Protein AF-A0A7Y0XF28-F1 (afdb_monomer_lite)

Organism: Vibrio parahaemolyticus (NCBI:txid670)

pLDDT: mean 88.11, std 10.17, range [47.09, 97.12]

InterPro domains:
  IPR014721 Small ribosomal subunit protein uS5 domain 2-type fold, subgroup [G3DSA:3.30.230.10] (25-131)

Foldseek 3Di:
DDDPDDDPVNVVVVVVVVCVVLCPVVVVLVVCPVVPVDPDDPDDDDPFKDWDKDWDDDPPRPDIDIHTWIKGKDKDFDFLEEAEVCVVVVNDDPVRVVVRVVVSVVVQVVVPDPDTDRMYMYMYRPPSPHD

Secondary structure (DSSP, 8-state):
-------HHHHHHHHHHHHHHH-HHHHHHHHHHHTTSS----SS--TTEEEEEEEE--TT-S--EEEEEEEEEEEEESSS-EEEHHHHTT---HHHHHHHHHHHHHHHHHT--SS--SEEEEEEETT----

Structure (mmCIF, N/CA/C/O backbone):
data_AF-A0A7Y0XF28-F1
#
_entry.id   AF-A0A7Y0XF28-F1
#
loop_
_atom_site.group_PDB
_atom_site.id
_atom_site.type_symbol
_atom_site.label_atom_id
_atom_site.label_alt_id
_atom_site.label_comp_id
_atom_site.label_asym_id
_atom_site.label_entity_id
_atom_site.label_seq_id
_atom_site.pdbx_PDB_ins_code
_atom_site.Cartn_x
_atom_site.Cartn_y
_atom_site.Cartn_z
_atom_site.occupancy
_atom_site.B_iso_or_equiv
_atom_site.auth_seq_id
_atom_site.auth_comp_id
_atom_site.auth_asym_id
_atom_site.auth_atom_id
_atom_site.pdbx_PDB_model_num
ATOM 1 N N . SER A 1 1 ? 19.254 7.367 -51.843 1.00 47.09 1 SER A N 1
ATOM 2 C CA . SER A 1 1 ? 19.254 7.072 -50.402 1.00 47.09 1 SER A CA 1
ATOM 3 C C . SER A 1 1 ? 17.819 6.777 -50.051 1.00 47.09 1 SER A C 1
ATOM 5 O O . SER A 1 1 ? 17.041 7.719 -49.974 1.00 47.09 1 SER A O 1
ATOM 7 N N . ASP A 1 2 ? 17.438 5.501 -50.024 1.00 49.25 2 ASP A N 1
ATOM 8 C CA . ASP A 1 2 ? 16.052 5.103 -49.776 1.00 49.25 2 ASP A CA 1
ATOM 9 C C . ASP A 1 2 ? 15.660 5.535 -48.366 1.00 49.25 2 ASP A C 1
ATOM 11 O O . ASP A 1 2 ? 16.137 4.985 -47.374 1.00 49.25 2 ASP A O 1
ATOM 15 N N . GLY A 1 3 ? 14.844 6.584 -48.284 1.00 58.00 3 GLY A N 1
ATOM 16 C CA . GLY A 1 3 ? 14.204 6.974 -47.042 1.00 58.00 3 GLY A CA 1
ATOM 17 C C . GLY A 1 3 ? 13.202 5.891 -46.689 1.00 58.00 3 GLY A C 1
ATOM 18 O O . GLY A 1 3 ? 12.151 5.803 -47.322 1.00 58.00 3 GLY A O 1
ATOM 19 N N . GLN A 1 4 ? 13.537 5.046 -45.714 1.00 72.81 4 GLN A N 1
ATOM 20 C CA . GLN A 1 4 ? 12.551 4.165 -45.101 1.00 72.81 4 GLN A CA 1
ATOM 21 C C . GLN A 1 4 ? 11.390 5.040 -44.628 1.00 72.81 4 GLN A C 1
ATOM 23 O O . GLN A 1 4 ? 11.574 5.977 -43.849 1.00 72.81 4 GLN A O 1
ATOM 28 N N . THR A 1 5 ? 10.212 4.794 -45.195 1.00 80.94 5 THR A N 1
ATOM 29 C CA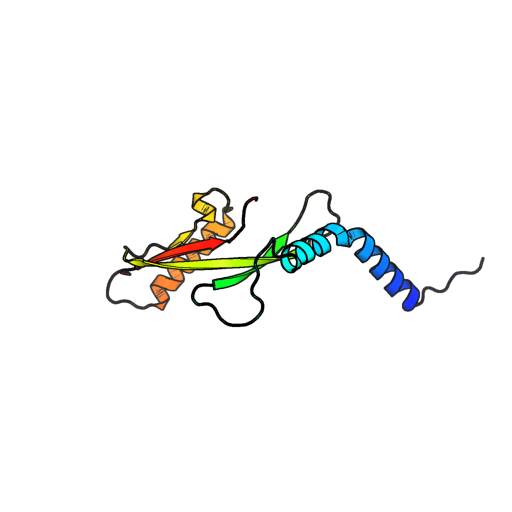 . THR A 1 5 ? 8.998 5.515 -44.822 1.00 80.94 5 THR A CA 1
ATOM 30 C C . THR A 1 5 ? 8.621 5.040 -43.428 1.00 80.94 5 THR A C 1
ATOM 32 O O . THR A 1 5 ? 8.486 3.841 -43.214 1.00 80.94 5 THR A O 1
ATOM 35 N N . LEU A 1 6 ? 8.514 5.967 -42.477 1.00 86.94 6 LEU A N 1
ATOM 36 C CA . LEU A 1 6 ? 8.088 5.651 -41.120 1.00 86.94 6 LEU A CA 1
ATOM 37 C C . LEU A 1 6 ? 6.595 5.307 -41.159 1.00 86.94 6 LEU A C 1
ATOM 39 O O . LEU A 1 6 ? 5.760 6.196 -41.329 1.00 86.94 6 LEU A O 1
ATOM 43 N N . ASP A 1 7 ? 6.280 4.019 -41.076 1.00 91.06 7 ASP A N 1
ATOM 44 C CA . ASP A 1 7 ? 4.912 3.517 -41.000 1.00 91.06 7 ASP A CA 1
ATOM 45 C C . ASP A 1 7 ? 4.493 3.241 -39.549 1.00 91.06 7 ASP A C 1
ATOM 47 O O . ASP A 1 7 ? 5.286 3.314 -38.606 1.00 91.06 7 ASP A O 1
ATOM 51 N N . TYR A 1 8 ? 3.197 2.9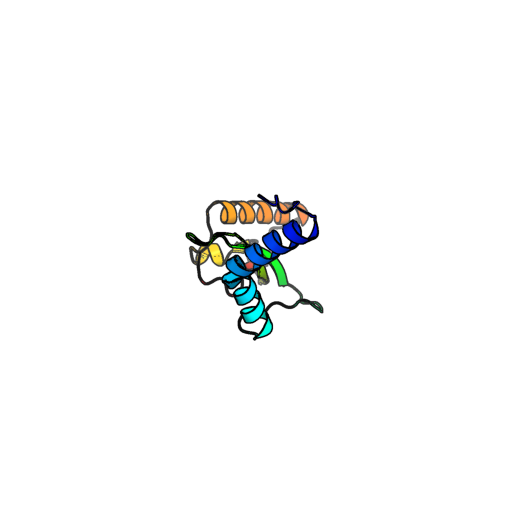83 -39.371 1.00 92.69 8 TYR A N 1
ATOM 52 C CA . TYR A 1 8 ? 2.598 2.730 -38.064 1.00 92.69 8 TYR A CA 1
ATOM 53 C C . TYR A 1 8 ? 3.203 1.484 -37.392 1.00 92.69 8 TYR A C 1
ATOM 55 O O . TYR A 1 8 ? 3.495 1.509 -36.202 1.00 92.69 8 TYR A O 1
ATOM 63 N N . GLU A 1 9 ? 3.482 0.430 -38.165 1.00 93.81 9 GLU A N 1
ATOM 64 C CA . GLU A 1 9 ? 4.091 -0.806 -37.654 1.00 93.81 9 GLU A CA 1
ATOM 65 C C . GLU A 1 9 ? 5.515 -0.576 -37.128 1.00 93.81 9 GLU A C 1
ATOM 67 O O . GLU A 1 9 ? 5.884 -1.092 -36.072 1.00 93.81 9 GLU A O 1
ATOM 72 N N . SER A 1 10 ? 6.312 0.235 -37.828 1.00 92.88 10 SER A N 1
ATOM 73 C CA . SER A 1 10 ? 7.660 0.607 -37.390 1.00 92.88 10 SER A CA 1
ATOM 74 C C . SER A 1 10 ? 7.638 1.427 -36.099 1.00 92.88 10 SER A C 1
ATOM 76 O O . SER A 1 10 ? 8.549 1.296 -35.278 1.00 92.88 10 SER A O 1
ATOM 78 N N . LEU A 1 11 ? 6.612 2.265 -35.906 1.00 94.25 11 LEU A N 1
ATOM 79 C CA . LEU A 1 11 ? 6.436 3.046 -34.682 1.00 94.25 11 LEU A CA 1
ATOM 80 C C . LEU A 1 11 ? 6.044 2.156 -33.496 1.00 94.25 11 LEU A C 1
ATOM 82 O O . LEU A 1 11 ? 6.714 2.218 -32.464 1.00 94.25 11 LEU A O 1
ATOM 86 N N . ASP A 1 12 ? 5.023 1.312 -33.653 1.00 96.12 12 ASP A N 1
ATOM 87 C CA . ASP A 1 12 ? 4.569 0.398 -32.596 1.00 96.12 12 ASP A CA 1
ATOM 88 C C . ASP A 1 12 ? 5.695 -0.554 -32.182 1.00 96.12 12 ASP A C 1
ATOM 90 O O . ASP A 1 12 ? 5.998 -0.685 -30.996 1.00 96.12 12 ASP A O 1
ATOM 94 N N . LYS A 1 13 ? 6.432 -1.106 -33.155 1.00 95.94 13 LYS A N 1
ATOM 95 C CA . LYS A 1 13 ? 7.601 -1.945 -32.874 1.00 95.94 13 LYS A CA 1
ATOM 96 C C . LYS A 1 13 ? 8.670 -1.216 -32.057 1.00 95.94 13 LYS A C 1
ATOM 98 O O . LYS A 1 13 ? 9.232 -1.789 -31.128 1.00 95.94 13 LYS A O 1
ATOM 103 N N . ALA A 1 14 ? 8.971 0.039 -32.389 1.00 96.00 14 ALA A N 1
ATOM 104 C CA . ALA A 1 14 ? 9.964 0.814 -31.649 1.00 96.00 14 ALA A CA 1
ATOM 105 C C . ALA A 1 14 ? 9.524 1.103 -30.201 1.00 96.00 14 ALA A C 1
ATOM 107 O O . ALA A 1 14 ? 10.369 1.140 -29.299 1.00 96.00 14 ALA A O 1
ATOM 108 N N . ILE A 1 15 ? 8.219 1.297 -29.982 1.00 95.69 15 ILE A N 1
ATOM 109 C CA . ILE A 1 15 ? 7.616 1.477 -28.657 1.00 95.69 15 ILE A CA 1
ATOM 110 C C . ILE A 1 15 ? 7.703 0.172 -27.856 1.00 95.69 15 ILE A C 1
ATOM 112 O O . ILE A 1 15 ? 8.204 0.191 -26.731 1.00 95.69 15 ILE A O 1
ATOM 116 N N . ASP A 1 16 ? 7.314 -0.957 -28.447 1.00 96.12 16 ASP A N 1
ATOM 117 C CA . ASP A 1 16 ? 7.377 -2.276 -27.808 1.00 96.12 16 ASP A CA 1
ATOM 118 C C . ASP A 1 16 ? 8.814 -2.664 -27.445 1.00 96.12 16 ASP A C 1
ATOM 120 O O . ASP A 1 16 ? 9.091 -3.061 -26.312 1.00 96.12 16 ASP A O 1
ATOM 124 N N . ASP A 1 17 ? 9.760 -2.465 -28.368 1.00 96.62 17 ASP A N 1
ATOM 125 C CA . ASP A 1 17 ? 11.179 -2.730 -28.130 1.00 96.62 17 ASP A CA 1
ATOM 126 C C . ASP A 1 17 ? 11.730 -1.853 -26.993 1.00 96.62 17 ASP A C 1
ATOM 128 O O . ASP A 1 17 ? 12.618 -2.279 -26.247 1.00 96.62 17 ASP A O 1
ATOM 132 N N . LYS A 1 18 ? 11.234 -0.614 -26.852 1.00 95.75 18 LYS A N 1
ATOM 133 C CA . LYS A 1 18 ? 11.581 0.256 -25.722 1.00 95.75 18 LYS A CA 1
ATOM 134 C C . LYS A 1 18 ? 11.018 -0.302 -24.420 1.00 95.75 18 LYS A C 1
ATOM 136 O O . LYS A 1 18 ? 11.802 -0.505 -23.496 1.00 95.75 18 LYS A O 1
ATOM 141 N N . TYR A 1 19 ? 9.719 -0.594 -24.363 1.00 93.88 19 TYR A N 1
ATOM 142 C CA . TYR A 1 19 ? 9.097 -1.157 -23.164 1.00 93.88 19 TYR A CA 1
ATOM 143 C C . TYR A 1 19 ? 9.776 -2.454 -22.731 1.00 93.88 19 TYR A C 1
ATOM 145 O O . TYR A 1 19 ? 10.082 -2.604 -21.555 1.00 93.88 19 TYR A O 1
ATOM 153 N N . TYR A 1 20 ? 10.103 -3.343 -23.670 1.00 95.06 20 TYR A N 1
ATOM 154 C CA . TYR A 1 20 ? 10.803 -4.595 -23.382 1.00 95.06 20 TYR A CA 1
ATOM 155 C C . TYR A 1 20 ? 12.179 -4.384 -22.729 1.00 95.06 20 TYR A C 1
ATOM 157 O O . TYR A 1 20 ? 12.559 -5.115 -21.817 1.00 95.06 20 TYR A O 1
ATOM 165 N N . ARG A 1 21 ? 12.943 -3.367 -23.155 1.00 95.00 21 ARG A N 1
ATOM 166 C CA . ARG A 1 21 ? 14.236 -3.040 -22.521 1.00 95.00 21 ARG A CA 1
ATOM 167 C C . ARG A 1 21 ? 14.079 -2.490 -21.104 1.00 95.00 21 ARG A C 1
ATOM 169 O O . ARG A 1 21 ? 14.993 -2.633 -20.298 1.00 95.00 21 ARG A O 1
ATOM 176 N N . GLU A 1 22 ? 12.949 -1.855 -20.819 1.00 95.56 22 GLU A N 1
ATOM 177 C CA . GLU A 1 22 ? 12.655 -1.175 -19.553 1.00 95.56 22 GLU A CA 1
ATOM 178 C C . GLU A 1 22 ? 11.787 -2.039 -18.611 1.00 95.56 22 GLU A C 1
ATOM 180 O O . GLU A 1 22 ? 11.516 -1.643 -17.480 1.00 95.56 22 GLU A O 1
ATOM 185 N N . SER A 1 23 ? 11.355 -3.232 -19.042 1.00 94.25 23 SER A N 1
ATOM 186 C CA . SER A 1 23 ? 10.337 -4.028 -18.343 1.00 94.25 23 SER A CA 1
ATOM 187 C C . SER A 1 23 ? 10.870 -4.962 -17.262 1.00 94.25 23 SER A C 1
ATOM 189 O O . SER A 1 23 ? 10.069 -5.661 -16.647 1.00 94.25 23 SER A O 1
ATOM 191 N N . TYR A 1 24 ? 12.183 -5.011 -17.017 1.00 94.44 24 TYR A N 1
ATOM 192 C CA . TYR A 1 24 ? 12.766 -5.981 -16.083 1.00 94.44 24 TYR A CA 1
ATOM 193 C C . TYR A 1 24 ? 12.171 -5.881 -14.668 1.00 94.44 24 TYR A C 1
ATOM 195 O O . TYR A 1 24 ? 11.669 -6.884 -14.164 1.00 94.44 24 TYR A O 1
ATOM 203 N N . LEU A 1 25 ? 12.179 -4.695 -14.041 1.00 94.56 25 LEU A N 1
ATOM 204 C CA . LEU A 1 25 ? 11.633 -4.529 -12.685 1.00 94.56 25 LEU A CA 1
ATOM 205 C C . LEU A 1 25 ? 10.107 -4.723 -12.622 1.00 94.56 25 LEU A C 1
ATOM 207 O O . LEU A 1 25 ? 9.668 -5.520 -11.796 1.00 94.56 25 LEU A O 1
ATOM 211 N N . PRO A 1 26 ? 9.293 -4.120 -13.516 1.00 94.06 26 PRO A N 1
ATOM 212 C CA . PRO A 1 26 ? 7.850 -4.369 -13.522 1.00 94.06 26 PRO A CA 1
ATOM 213 C C . PRO A 1 26 ? 7.487 -5.847 -13.710 1.00 94.06 26 PRO A C 1
ATOM 215 O O . PRO A 1 26 ? 6.596 -6.363 -13.042 1.00 94.06 26 PRO A O 1
ATOM 218 N N . GLN A 1 27 ? 8.177 -6.555 -14.612 1.00 95.50 27 GLN A N 1
ATOM 219 C CA . GLN A 1 27 ? 7.945 -7.989 -14.802 1.00 95.50 27 GLN A CA 1
ATOM 220 C C . GLN A 1 27 ? 8.362 -8.782 -13.570 1.00 95.50 27 GLN A C 1
ATOM 222 O O . GLN A 1 27 ? 7.665 -9.720 -13.195 1.00 95.50 27 GLN A O 1
ATOM 227 N N . ARG A 1 28 ? 9.474 -8.405 -12.928 1.00 94.81 28 ARG A N 1
ATOM 228 C CA . ARG A 1 28 ? 9.934 -9.054 -11.704 1.00 94.81 28 ARG A CA 1
ATOM 229 C C . ARG A 1 28 ? 8.900 -8.948 -10.586 1.00 94.81 28 ARG A C 1
ATOM 231 O O . ARG A 1 28 ? 8.586 -9.974 -9.999 1.00 94.81 28 ARG A O 1
ATOM 238 N N . ALA A 1 29 ? 8.322 -7.769 -10.377 1.00 93.19 29 ALA A N 1
ATOM 239 C CA . ALA A 1 29 ? 7.258 -7.559 -9.398 1.00 93.19 29 ALA A CA 1
ATOM 240 C C . ALA A 1 29 ? 6.048 -8.474 -9.645 1.00 93.19 29 ALA A C 1
ATOM 242 O O . ALA A 1 29 ? 5.534 -9.117 -8.731 1.00 93.19 29 ALA A O 1
ATOM 243 N N . VAL A 1 30 ? 5.626 -8.600 -10.910 1.00 95.19 30 VAL A N 1
ATOM 244 C CA . VAL A 1 30 ? 4.547 -9.523 -11.293 1.00 95.19 30 VAL A CA 1
ATOM 245 C C . VAL A 1 30 ? 4.939 -10.977 -11.024 1.00 95.19 30 VAL A C 1
ATOM 247 O O . VAL A 1 30 ? 4.118 -11.734 -10.510 1.00 95.19 30 VAL A O 1
ATOM 250 N N . TYR A 1 31 ? 6.173 -11.379 -11.334 1.00 96.81 31 TYR A N 1
ATOM 251 C CA . TYR A 1 31 ? 6.646 -12.732 -11.033 1.00 96.81 31 TYR A CA 1
ATOM 252 C C . TYR A 1 31 ? 6.685 -13.012 -9.534 1.00 96.81 31 TYR A C 1
ATOM 254 O O . TYR A 1 31 ? 6.236 -14.076 -9.127 1.00 96.81 31 TYR A O 1
ATOM 262 N N . ASP A 1 32 ? 7.128 -12.064 -8.708 1.00 94.81 32 ASP A N 1
ATOM 263 C CA . ASP A 1 32 ? 7.158 -12.244 -7.255 1.00 94.81 32 ASP A CA 1
ATOM 264 C C . ASP A 1 32 ? 5.731 -12.457 -6.690 1.00 94.81 32 ASP A C 1
ATOM 266 O O . ASP A 1 32 ? 5.549 -13.244 -5.757 1.00 94.81 32 ASP A O 1
ATOM 270 N N . ILE A 1 33 ? 4.699 -11.853 -7.300 1.00 94.94 33 ILE A N 1
ATOM 271 C CA . ILE A 1 33 ? 3.285 -12.132 -6.980 1.00 94.94 33 ILE A CA 1
ATOM 272 C C . ILE A 1 33 ? 2.863 -13.529 -7.462 1.00 94.94 33 ILE A C 1
ATOM 274 O O . ILE A 1 33 ? 2.282 -14.305 -6.704 1.00 94.94 33 ILE A O 1
ATOM 278 N N . LEU A 1 34 ? 3.141 -13.863 -8.726 1.00 96.25 34 LEU A N 1
ATOM 279 C CA . LEU A 1 34 ? 2.727 -15.138 -9.330 1.00 96.25 34 LEU A CA 1
ATOM 280 C C . LEU A 1 34 ? 3.403 -16.354 -8.678 1.00 96.25 34 LEU A C 1
ATOM 282 O O . LEU A 1 34 ? 2.779 -17.408 -8.559 1.00 96.25 34 LEU A O 1
ATOM 286 N N . ASP A 1 35 ? 4.643 -16.190 -8.219 1.00 96.56 35 ASP A N 1
ATOM 287 C CA . ASP A 1 35 ? 5.420 -17.206 -7.505 1.00 96.56 35 ASP A CA 1
ATOM 288 C C . ASP A 1 35 ? 5.049 -17.284 -6.009 1.00 96.56 35 ASP A C 1
ATOM 290 O O . ASP A 1 35 ? 5.578 -18.125 -5.276 1.00 96.56 35 ASP A O 1
ATOM 294 N N . GLY A 1 36 ? 4.137 -16.425 -5.538 1.00 93.19 36 GLY A N 1
ATOM 295 C CA . GLY A 1 36 ? 3.645 -16.409 -4.160 1.00 93.19 36 GLY A CA 1
ATOM 296 C C . GLY A 1 36 ? 4.634 -15.841 -3.139 1.00 93.19 36 GLY A C 1
ATOM 297 O O . GLY A 1 36 ? 4.473 -16.082 -1.942 1.00 93.19 36 GLY A O 1
ATOM 298 N N . GLN A 1 37 ? 5.655 -15.104 -3.585 1.00 92.81 37 GLN A N 1
ATOM 299 C CA . GLN A 1 37 ? 6.559 -14.367 -2.694 1.00 92.81 37 GLN A CA 1
ATOM 300 C C . GLN A 1 37 ? 5.865 -13.123 -2.124 1.00 92.81 37 GLN A C 1
ATOM 302 O O . GLN A 1 37 ? 6.000 -12.816 -0.937 1.00 92.81 37 GLN A O 1
ATOM 307 N N . VAL A 1 38 ? 5.074 -12.446 -2.960 1.00 93.12 38 VAL A N 1
ATOM 308 C CA . VAL A 1 38 ? 4.188 -11.342 -2.580 1.00 93.12 38 VAL A CA 1
ATOM 309 C C . VAL A 1 38 ? 2.747 -11.835 -2.651 1.00 93.12 38 VAL A C 1
ATOM 311 O O . VAL A 1 38 ? 2.313 -12.366 -3.672 1.00 93.12 38 VAL A O 1
ATOM 314 N N . ILE A 1 39 ? 1.994 -11.688 -1.561 1.00 94.38 39 ILE A N 1
ATOM 315 C CA . ILE A 1 39 ? 0.633 -12.224 -1.485 1.00 94.38 39 ILE A CA 1
ATOM 316 C C . ILE A 1 39 ? -0.366 -11.121 -1.828 1.00 94.38 39 ILE A C 1
ATOM 318 O O . ILE A 1 39 ? -0.549 -10.188 -1.049 1.00 94.38 39 ILE A O 1
ATOM 322 N N . ILE A 1 40 ? -1.028 -11.264 -2.980 1.00 96.06 40 ILE A N 1
ATOM 323 C CA . ILE A 1 40 ? -2.077 -10.356 -3.458 1.00 96.06 40 ILE A CA 1
ATOM 324 C C . ILE A 1 40 ? -3.291 -11.172 -3.899 1.00 96.06 40 ILE A C 1
ATOM 326 O O . ILE A 1 40 ? -3.283 -11.829 -4.943 1.00 96.06 40 ILE A O 1
ATOM 330 N N . GLU A 1 41 ? -4.364 -11.115 -3.119 1.00 95.00 41 GLU A N 1
ATOM 331 C CA . GLU A 1 41 ? -5.628 -11.752 -3.466 1.00 95.00 41 GLU A CA 1
ATOM 332 C C . GLU A 1 41 ? -6.398 -10.898 -4.490 1.00 95.00 41 GLU A C 1
ATOM 334 O O . GLU A 1 41 ? -6.810 -9.775 -4.208 1.00 95.00 41 GLU A O 1
ATOM 339 N N . THR A 1 42 ? -6.612 -11.425 -5.701 1.00 95.62 42 THR A N 1
ATOM 340 C CA . THR A 1 42 ? -7.341 -10.731 -6.789 1.00 95.62 42 THR A CA 1
ATOM 341 C C . THR A 1 42 ? -8.777 -11.221 -6.979 1.00 95.62 42 THR A C 1
ATOM 343 O O . THR A 1 42 ? -9.517 -10.688 -7.806 1.00 95.62 42 THR A O 1
ATOM 346 N N . THR A 1 43 ? -9.184 -12.241 -6.223 1.00 95.75 43 THR A N 1
ATOM 347 C CA . THR A 1 43 ? -10.526 -12.830 -6.269 1.00 95.75 43 THR A CA 1
ATOM 348 C C . THR A 1 43 ? -10.997 -13.182 -4.863 1.00 95.75 43 THR A C 1
ATOM 350 O O . THR A 1 43 ? -10.184 -13.355 -3.956 1.00 95.75 43 THR A O 1
ATOM 353 N N . GLY A 1 44 ? -12.312 -13.323 -4.694 1.00 96.62 44 GLY A N 1
ATOM 354 C CA . GLY A 1 44 ? -12.914 -13.591 -3.392 1.00 96.62 44 GLY A CA 1
ATOM 355 C C . GLY A 1 44 ? -13.080 -12.329 -2.549 1.00 96.62 44 GLY A C 1
ATOM 356 O O . GLY A 1 44 ? -13.063 -11.213 -3.065 1.00 96.62 44 GLY A O 1
ATOM 357 N N . GLU A 1 45 ? -13.291 -12.529 -1.250 1.00 96.31 45 GLU A N 1
ATOM 358 C CA . GLU A 1 45 ? -13.572 -11.466 -0.288 1.00 96.31 45 GLU A CA 1
ATOM 359 C C . GLU A 1 45 ? -12.855 -11.756 1.031 1.00 96.31 45 GLU A C 1
ATOM 361 O O . GLU A 1 45 ? -12.811 -12.901 1.484 1.00 96.31 45 GLU A O 1
ATOM 366 N N . GLN A 1 46 ? -12.329 -10.708 1.665 1.00 96.06 46 GLN A N 1
ATOM 367 C CA . GLN A 1 46 ? -11.678 -10.793 2.966 1.00 96.06 46 GLN A CA 1
ATOM 368 C C . GLN A 1 46 ? -11.990 -9.534 3.777 1.00 96.06 46 GLN A C 1
ATOM 370 O O . GLN A 1 46 ? -11.735 -8.408 3.350 1.00 96.06 46 GLN A O 1
ATOM 375 N N . VAL A 1 47 ? -12.561 -9.716 4.970 1.00 97.00 47 VAL A N 1
ATOM 376 C CA . VAL A 1 47 ? -12.878 -8.595 5.863 1.00 97.00 47 VAL A CA 1
ATOM 377 C C . VAL A 1 47 ? -11.582 -7.978 6.379 1.00 97.00 47 VAL A C 1
ATOM 379 O O . VAL A 1 47 ? -10.682 -8.698 6.813 1.00 97.00 47 VAL A O 1
ATOM 382 N N . GLY A 1 48 ? -11.518 -6.645 6.360 1.00 95.62 48 GLY A N 1
ATOM 383 C CA . GLY A 1 48 ? -10.379 -5.891 6.876 1.00 95.62 48 GLY A CA 1
ATOM 384 C C . GLY A 1 48 ? -9.157 -5.908 5.962 1.00 95.62 48 GLY A C 1
ATOM 385 O O . GLY A 1 48 ? -8.078 -5.574 6.430 1.00 95.62 48 GLY A O 1
ATOM 386 N N . GLN A 1 49 ? -9.292 -6.290 4.690 1.00 97.12 49 GLN A N 1
ATOM 387 C CA . GLN A 1 49 ? -8.197 -6.234 3.723 1.00 97.12 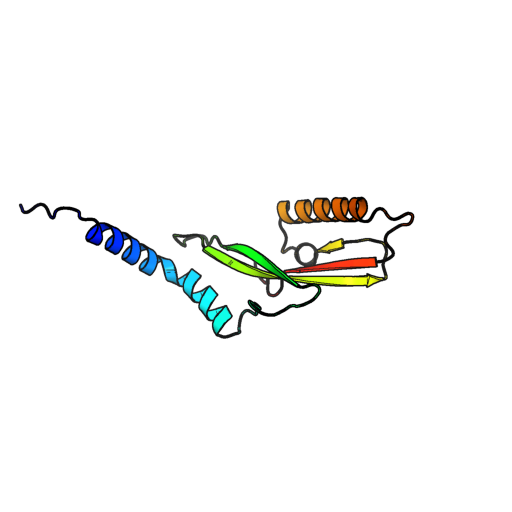49 GLN A CA 1
ATOM 388 C C . GLN A 1 49 ? -8.624 -5.551 2.428 1.00 97.12 49 GLN A C 1
ATOM 390 O O . GLN A 1 49 ? -9.753 -5.719 1.966 1.00 97.12 49 GLN A O 1
ATOM 395 N N . ILE A 1 50 ? -7.705 -4.780 1.850 1.00 96.62 50 ILE A N 1
ATOM 396 C CA . ILE A 1 50 ? -7.845 -4.154 0.534 1.00 96.62 50 ILE A CA 1
ATOM 397 C C . ILE A 1 50 ? -6.515 -4.223 -0.222 1.00 96.62 50 ILE A C 1
ATOM 399 O O . ILE A 1 50 ? -5.451 -4.284 0.390 1.00 96.62 50 ILE A O 1
ATOM 403 N N . ASN A 1 51 ? -6.571 -4.130 -1.550 1.00 96.69 51 ASN A N 1
ATOM 404 C CA . ASN A 1 51 ? -5.386 -3.905 -2.375 1.00 96.69 51 ASN A CA 1
ATOM 405 C C . ASN A 1 51 ? -5.268 -2.409 -2.681 1.00 96.69 51 ASN A C 1
ATOM 407 O O . ASN A 1 51 ? -6.059 -1.857 -3.449 1.00 96.69 51 ASN A O 1
ATOM 411 N N . GLY A 1 52 ? -4.296 -1.750 -2.057 1.00 94.44 52 GLY A N 1
ATOM 412 C CA . GLY A 1 52 ? -3.840 -0.424 -2.449 1.00 94.44 52 GLY A CA 1
ATOM 413 C C . GLY A 1 52 ? -3.035 -0.480 -3.746 1.00 94.44 52 GLY A C 1
ATOM 414 O O . GLY A 1 52 ? -2.529 -1.532 -4.129 1.00 94.44 52 GLY A O 1
ATOM 415 N N . LEU A 1 53 ? -2.915 0.659 -4.423 1.00 94.31 53 LEU A N 1
ATOM 416 C CA . LEU A 1 53 ? -2.052 0.817 -5.592 1.00 94.31 53 LEU A CA 1
ATOM 417 C C . LEU A 1 53 ? -0.956 1.817 -5.251 1.00 94.31 53 LEU A C 1
ATOM 419 O O . LEU A 1 53 ? -1.250 2.940 -4.831 1.00 94.31 53 LEU A O 1
ATOM 423 N N . THR A 1 54 ? 0.289 1.410 -5.441 1.00 91.12 54 THR A N 1
ATOM 424 C CA . THR A 1 54 ? 1.472 2.242 -5.238 1.00 91.12 54 THR A CA 1
ATOM 425 C C . THR A 1 54 ? 2.160 2.497 -6.573 1.00 91.12 54 THR A C 1
ATOM 427 O O . THR A 1 54 ? 1.891 1.834 -7.577 1.00 91.12 54 THR A O 1
ATOM 430 N N . VAL A 1 55 ? 3.027 3.508 -6.595 1.00 93.12 55 VAL A N 1
ATOM 431 C CA . VAL A 1 55 ? 3.917 3.784 -7.721 1.00 93.12 55 VAL A CA 1
ATOM 432 C C . VAL A 1 55 ? 5.337 3.648 -7.209 1.00 93.12 55 VAL A C 1
ATOM 434 O O . VAL A 1 55 ? 5.737 4.378 -6.304 1.00 93.12 55 VAL A O 1
ATOM 437 N N . ILE A 1 56 ? 6.079 2.723 -7.801 1.00 91.69 56 ILE A N 1
ATOM 438 C CA . ILE A 1 56 ? 7.486 2.502 -7.519 1.00 91.69 56 ILE A CA 1
ATOM 439 C C . ILE A 1 56 ? 8.307 3.337 -8.486 1.00 91.69 56 ILE A C 1
ATOM 441 O O . ILE A 1 56 ? 8.189 3.204 -9.708 1.00 91.69 56 ILE A O 1
ATOM 445 N N . ASP A 1 57 ? 9.152 4.188 -7.918 1.00 91.44 57 ASP A N 1
ATOM 446 C CA . ASP A 1 57 ? 10.138 4.967 -8.648 1.00 91.44 57 ASP A CA 1
ATOM 447 C C . ASP A 1 57 ? 11.530 4.634 -8.113 1.00 91.44 57 ASP A C 1
ATOM 449 O O . ASP A 1 57 ? 11.829 4.852 -6.941 1.00 91.44 57 ASP A O 1
ATOM 453 N N . MET A 1 58 ? 12.377 4.050 -8.962 1.00 90.12 58 MET A N 1
ATOM 454 C CA . MET A 1 58 ? 13.702 3.583 -8.564 1.00 90.12 58 MET A CA 1
ATOM 455 C C . MET A 1 58 ? 14.776 4.421 -9.245 1.00 90.12 58 MET A C 1
ATOM 457 O O . MET A 1 58 ? 14.868 4.464 -10.473 1.00 90.12 58 MET A O 1
ATOM 461 N N . ALA A 1 59 ? 15.639 5.044 -8.444 1.00 91.19 59 ALA A N 1
ATOM 462 C CA . ALA A 1 59 ? 16.741 5.845 -8.956 1.00 91.19 59 ALA A CA 1
ATOM 463 C C . ALA A 1 59 ? 17.630 5.025 -9.909 1.00 91.19 59 ALA A C 1
ATOM 465 O O . ALA A 1 59 ? 18.154 3.971 -9.554 1.00 91.19 59 ALA A O 1
ATOM 466 N N . GLY A 1 60 ? 17.813 5.529 -11.130 1.00 90.62 60 GLY A N 1
ATOM 467 C CA . GLY A 1 60 ? 18.589 4.852 -12.172 1.00 90.62 60 GLY A CA 1
ATOM 468 C C . GLY A 1 60 ? 17.794 3.853 -13.019 1.00 90.62 60 GLY A C 1
ATOM 469 O O . GLY A 1 60 ? 18.327 3.379 -14.022 1.00 90.62 60 GLY A O 1
ATOM 470 N N . HIS A 1 61 ? 16.531 3.576 -12.685 1.00 92.75 61 HIS A N 1
ATOM 471 C CA . HIS A 1 61 ? 15.610 2.872 -13.572 1.00 92.75 61 HIS A CA 1
ATOM 472 C C . HIS A 1 61 ? 14.894 3.882 -14.495 1.00 92.75 61 HIS A C 1
ATOM 474 O O . HIS A 1 61 ? 14.535 4.969 -14.046 1.00 92.75 61 HIS A O 1
ATOM 480 N N . PRO A 1 62 ? 14.697 3.578 -15.792 1.00 92.75 62 PRO A N 1
ATOM 481 C CA . PRO A 1 62 ? 14.184 4.554 -16.761 1.00 92.75 62 PRO A CA 1
ATOM 482 C C . PRO A 1 62 ? 12.674 4.812 -16.664 1.00 92.75 62 PRO A C 1
ATOM 484 O O . PRO A 1 62 ? 12.190 5.784 -17.244 1.00 92.75 62 PRO A O 1
ATOM 487 N N . VAL A 1 63 ? 11.931 3.946 -15.970 1.00 92.38 63 VAL A N 1
ATOM 488 C CA . VAL A 1 63 ? 10.472 4.031 -15.843 1.00 92.38 63 VAL A CA 1
ATOM 489 C C . VAL A 1 63 ? 10.020 3.730 -14.421 1.00 92.38 63 VAL A C 1
ATOM 491 O O . VAL A 1 63 ? 10.523 2.803 -13.785 1.00 92.38 63 VAL A O 1
ATOM 494 N N . SER A 1 64 ? 9.034 4.482 -13.949 1.00 94.44 64 SER A N 1
ATOM 495 C CA . SER A 1 64 ? 8.263 4.133 -12.759 1.00 94.44 64 SER A CA 1
ATOM 496 C C . SER A 1 64 ? 7.174 3.124 -13.134 1.00 94.44 64 SER A C 1
ATOM 498 O O . SER A 1 64 ? 6.752 3.051 -14.294 1.00 94.44 64 SER A O 1
ATOM 500 N N . TYR A 1 65 ? 6.704 2.341 -12.169 1.00 93.81 65 TYR A N 1
ATOM 501 C CA . TYR A 1 65 ? 5.693 1.311 -12.412 1.00 93.81 65 TYR A CA 1
ATOM 502 C C . TYR A 1 65 ? 4.755 1.144 -11.222 1.00 93.81 65 TYR A C 1
ATOM 504 O O . TYR A 1 65 ? 5.060 1.572 -10.114 1.00 93.81 65 TYR A O 1
ATOM 512 N N . GLY A 1 66 ? 3.571 0.592 -11.478 1.00 93.62 66 GLY A N 1
ATOM 513 C CA . GLY A 1 66 ? 2.569 0.365 -10.445 1.00 93.62 66 GLY A CA 1
ATOM 514 C C . GLY A 1 66 ? 2.727 -1.005 -9.803 1.00 93.62 66 GLY A C 1
ATOM 515 O O . GLY A 1 66 ? 2.924 -1.989 -10.516 1.00 93.62 66 GLY A O 1
ATOM 516 N N . GLU A 1 67 ? 2.563 -1.066 -8.487 1.00 93.06 67 GLU A N 1
ATOM 517 C CA . GLU A 1 67 ? 2.489 -2.319 -7.738 1.00 93.06 67 GLU A CA 1
ATOM 518 C C . GLU A 1 67 ? 1.245 -2.327 -6.836 1.00 93.06 67 GLU A C 1
ATOM 520 O O . GLU A 1 67 ? 0.871 -1.293 -6.270 1.00 93.06 67 GLU A O 1
ATOM 525 N N . PRO A 1 68 ? 0.546 -3.466 -6.709 1.00 94.88 68 PRO A N 1
ATOM 526 C CA . PRO A 1 68 ? -0.469 -3.619 -5.684 1.00 94.88 68 PRO A CA 1
ATOM 527 C C . PRO A 1 68 ? 0.196 -3.815 -4.316 1.00 94.88 68 PRO A C 1
ATOM 529 O O . PRO A 1 68 ? 1.121 -4.610 -4.173 1.00 94.88 68 PRO A O 1
ATOM 532 N N . ALA A 1 69 ? -0.321 -3.138 -3.297 1.00 93.25 69 ALA A N 1
ATOM 533 C CA . ALA A 1 69 ? 0.090 -3.314 -1.910 1.00 93.25 69 ALA A CA 1
ATOM 534 C C . ALA A 1 69 ? -1.102 -3.814 -1.099 1.00 93.25 69 ALA A C 1
ATOM 536 O O . ALA A 1 69 ? -2.155 -3.171 -1.071 1.00 93.25 69 ALA A O 1
ATOM 537 N N . ARG A 1 70 ? -0.959 -4.954 -0.424 1.00 95.50 70 ARG A N 1
ATOM 538 C CA . ARG A 1 70 ? -2.018 -5.449 0.455 1.00 95.50 70 ARG A CA 1
ATOM 539 C C . ARG A 1 70 ? -2.031 -4.621 1.735 1.00 95.50 70 ARG A C 1
ATOM 541 O O . ARG A 1 70 ? -1.028 -4.527 2.429 1.00 95.50 70 ARG A O 1
ATOM 548 N N . ILE A 1 71 ? -3.176 -4.035 2.055 1.00 94.88 71 ILE A N 1
ATOM 549 C CA . ILE A 1 71 ? -3.375 -3.240 3.266 1.00 94.88 71 ILE A CA 1
ATOM 550 C C . ILE A 1 71 ? -4.361 -3.985 4.150 1.00 94.88 71 ILE A C 1
ATOM 552 O O . ILE A 1 71 ? -5.458 -4.332 3.702 1.00 94.88 71 ILE A O 1
ATOM 556 N N . SER A 1 72 ? -3.982 -4.219 5.403 1.00 95.88 72 SER A N 1
ATOM 557 C CA . SER A 1 72 ? -4.836 -4.860 6.399 1.00 95.88 72 SER A CA 1
ATOM 558 C C . SER A 1 72 ? -5.249 -3.873 7.492 1.00 95.88 72 SER A C 1
ATOM 560 O O . SER A 1 72 ? -4.557 -2.899 7.788 1.00 95.88 72 SER A O 1
ATOM 562 N N . CYS A 1 73 ? -6.424 -4.105 8.071 1.00 94.75 73 CYS A N 1
ATOM 563 C CA . CYS A 1 73 ? -6.967 -3.354 9.188 1.00 94.75 73 CYS A CA 1
ATOM 564 C C . CYS A 1 73 ? -7.586 -4.318 10.198 1.00 94.75 73 CYS A C 1
ATOM 566 O O . CYS A 1 73 ? -8.475 -5.108 9.864 1.00 94.75 73 CYS A O 1
ATOM 568 N N . VAL A 1 74 ? -7.135 -4.223 11.446 1.00 94.56 74 VAL A N 1
ATOM 569 C CA . VAL A 1 74 ? -7.695 -4.972 12.575 1.00 94.56 74 VAL A CA 1
ATOM 570 C C . VAL A 1 74 ? -8.271 -4.015 13.606 1.00 94.56 74 VAL A C 1
ATOM 572 O O . VAL A 1 74 ? -7.721 -2.943 13.848 1.00 94.56 74 VAL A O 1
ATOM 575 N N . ILE A 1 75 ? -9.380 -4.415 14.227 1.00 92.44 75 ILE A N 1
ATOM 576 C CA . ILE A 1 75 ? -10.074 -3.639 15.258 1.00 92.44 75 ILE A CA 1
ATOM 577 C C . ILE A 1 75 ? -10.010 -4.405 16.577 1.00 92.44 75 ILE A C 1
ATOM 579 O O . ILE A 1 75 ? -10.225 -5.618 16.615 1.00 92.44 75 ILE A O 1
ATOM 583 N N . HIS A 1 76 ? -9.747 -3.693 17.667 1.00 89.75 76 HIS A N 1
ATOM 584 C CA . HIS A 1 76 ? -9.807 -4.221 19.026 1.00 89.75 76 HIS A CA 1
ATOM 585 C C . HIS A 1 76 ? -10.449 -3.197 19.965 1.00 89.75 76 HIS A C 1
ATOM 587 O O . HIS A 1 76 ? -10.574 -2.025 19.622 1.00 89.75 76 HIS A O 1
ATOM 593 N N . PHE A 1 77 ? -10.866 -3.621 21.160 1.00 90.56 77 PHE A N 1
ATOM 594 C CA . PHE A 1 77 ? -11.325 -2.676 22.182 1.00 90.56 77 PHE A CA 1
ATOM 595 C C . PHE A 1 77 ? -10.211 -1.687 22.537 1.00 90.56 77 PHE A C 1
ATOM 597 O O . PHE A 1 77 ? -9.043 -2.077 22.649 1.00 90.56 77 PHE A O 1
ATOM 604 N N . GLY A 1 78 ? -10.574 -0.419 22.702 1.00 87.44 78 GLY A N 1
ATOM 605 C CA . GLY A 1 78 ? -9.620 0.662 22.898 1.00 87.44 78 GLY A CA 1
ATOM 606 C C . GLY A 1 78 ? -10.292 2.017 23.088 1.00 87.44 78 GLY A C 1
ATOM 607 O O . GLY A 1 78 ? -11.449 2.092 23.495 1.00 87.44 78 GLY A O 1
ATOM 608 N N . ASP A 1 79 ? -9.543 3.078 22.827 1.00 84.75 79 ASP A N 1
ATOM 609 C CA . ASP A 1 79 ? -9.876 4.470 23.147 1.00 84.75 79 ASP A CA 1
ATOM 610 C C . ASP A 1 79 ? -10.162 5.343 21.913 1.00 84.75 79 ASP A C 1
ATOM 612 O O . ASP A 1 79 ? -10.250 6.567 22.025 1.00 84.75 79 ASP A O 1
ATOM 616 N N . GLY A 1 80 ? -10.323 4.731 20.736 1.00 83.06 80 GLY A N 1
ATOM 617 C CA . GLY A 1 80 ? -10.661 5.443 19.504 1.00 83.06 80 GLY A CA 1
ATOM 618 C C . GLY A 1 80 ? -9.478 5.809 18.623 1.00 83.06 80 GLY A C 1
ATOM 619 O O . GLY A 1 80 ? -9.664 6.498 17.616 1.00 83.06 80 GLY A O 1
ATOM 620 N N . ASP A 1 81 ? -8.270 5.370 18.975 1.00 85.81 81 ASP A N 1
ATOM 621 C CA . ASP A 1 81 ? -7.094 5.637 18.156 1.00 85.81 81 ASP A CA 1
ATOM 622 C C . ASP A 1 81 ? -7.037 4.768 16.886 1.00 85.81 81 ASP A C 1
ATOM 624 O O . ASP A 1 81 ? -7.409 3.591 16.886 1.00 85.81 81 ASP A O 1
ATOM 628 N N . VAL A 1 82 ? -6.537 5.351 15.794 1.00 86.94 82 VAL A N 1
ATOM 629 C CA . VAL A 1 82 ? -6.246 4.641 14.540 1.00 86.94 82 VAL A CA 1
ATOM 630 C C . VAL A 1 82 ? -4.741 4.656 14.356 1.00 86.94 82 VAL A C 1
ATOM 632 O O . VAL A 1 82 ? -4.151 5.645 13.922 1.00 86.94 82 VAL A O 1
ATOM 635 N N . SER A 1 83 ? -4.117 3.539 14.704 1.00 86.56 83 SER A N 1
ATOM 636 C CA . SER A 1 83 ? -2.678 3.397 14.605 1.00 86.56 83 SER A CA 1
ATOM 637 C C . SER A 1 83 ? -2.250 2.928 13.220 1.00 86.56 83 SER A C 1
ATOM 639 O O . SER A 1 83 ? -2.838 2.024 12.631 1.00 86.56 83 SER A O 1
ATOM 641 N N . ASP A 1 84 ? -1.197 3.562 12.725 1.00 85.31 84 ASP A N 1
ATOM 642 C CA . ASP A 1 84 ? -0.501 3.205 11.498 1.00 85.31 84 ASP A CA 1
ATOM 643 C C . ASP A 1 84 ? 0.829 2.538 11.866 1.00 85.31 84 ASP A C 1
ATOM 645 O O . ASP A 1 84 ? 1.660 3.125 12.575 1.00 85.31 84 ASP A O 1
ATOM 649 N N . VAL A 1 85 ? 0.996 1.285 11.442 1.00 80.38 85 VAL A N 1
ATOM 650 C CA . VAL A 1 85 ? 2.200 0.500 11.732 1.00 80.38 85 VAL A CA 1
ATOM 651 C C . VAL A 1 85 ? 3.400 0.992 10.927 1.00 80.38 85 VAL A C 1
ATOM 653 O O . VAL A 1 85 ? 4.495 1.014 11.491 1.00 80.38 85 VAL A O 1
ATOM 656 N N . GLU A 1 86 ? 3.209 1.489 9.700 1.00 76.12 86 GLU A N 1
ATOM 657 C CA . GLU A 1 86 ? 4.308 2.013 8.873 1.00 76.12 86 GLU A CA 1
ATOM 658 C C . GLU A 1 86 ? 4.974 3.196 9.571 1.00 76.12 86 GLU A C 1
ATOM 660 O O . GLU A 1 86 ? 6.191 3.233 9.755 1.00 76.12 86 GLU A O 1
ATOM 665 N N . ARG A 1 87 ? 4.173 4.134 10.087 1.00 69.25 87 ARG A N 1
ATOM 666 C CA . ARG A 1 87 ? 4.701 5.260 10.862 1.00 69.25 87 ARG A CA 1
ATOM 667 C C . ARG A 1 87 ? 5.403 4.827 12.147 1.00 69.25 87 ARG A C 1
ATOM 669 O O . ARG A 1 87 ? 6.416 5.426 12.504 1.00 69.25 87 ARG A O 1
ATOM 676 N N . LYS A 1 88 ? 4.877 3.830 12.868 1.00 65.19 88 LYS A N 1
ATOM 677 C CA . LYS A 1 88 ? 5.533 3.315 14.087 1.00 65.19 88 LYS A CA 1
ATOM 678 C C . LYS A 1 88 ? 6.877 2.650 13.779 1.00 65.19 88 LYS A C 1
ATOM 680 O O . LYS A 1 88 ? 7.753 2.674 14.638 1.00 65.19 88 LYS A O 1
ATOM 685 N N . ALA A 1 89 ? 7.026 2.086 12.584 1.00 68.81 89 ALA A N 1
ATOM 686 C CA . ALA A 1 89 ? 8.261 1.491 12.089 1.00 68.81 89 ALA A CA 1
ATOM 687 C C . ALA A 1 89 ? 9.194 2.498 11.387 1.00 68.81 89 ALA A C 1
ATOM 689 O O . ALA A 1 89 ? 10.235 2.092 10.885 1.00 68.81 89 ALA A O 1
ATOM 690 N N . GLU A 1 90 ? 8.841 3.792 11.364 1.00 69.56 90 GLU A N 1
ATOM 691 C CA . GLU A 1 90 ? 9.561 4.858 10.645 1.00 69.56 90 GLU A CA 1
ATOM 692 C C . GLU A 1 90 ? 9.632 4.653 9.117 1.00 69.56 90 GLU A C 1
ATOM 694 O O . GLU A 1 90 ? 10.449 5.276 8.445 1.00 69.56 90 GLU A O 1
ATOM 699 N N . LEU A 1 91 ? 8.729 3.835 8.570 1.00 68.94 91 LEU A N 1
ATOM 700 C CA . LEU A 1 91 ? 8.578 3.548 7.138 1.00 68.94 91 LEU A CA 1
ATOM 701 C C . LEU A 1 91 ? 7.560 4.467 6.445 1.00 68.94 91 LEU A C 1
ATOM 703 O O . LEU A 1 91 ? 7.293 4.303 5.268 1.00 68.94 91 LEU A O 1
ATOM 707 N N . GLY A 1 92 ? 6.930 5.391 7.180 1.00 70.50 92 GLY A N 1
ATOM 708 C CA . GLY A 1 92 ? 5.907 6.291 6.647 1.00 70.50 92 GLY A CA 1
ATOM 709 C C . GLY A 1 92 ? 6.364 7.748 6.585 1.00 70.50 92 GLY A C 1
ATOM 710 O O . GLY A 1 92 ? 6.565 8.392 7.621 1.00 70.50 92 GLY A O 1
ATOM 711 N N . GLY A 1 93 ? 6.432 8.318 5.378 1.00 83.25 93 GLY A N 1
ATOM 712 C CA . GLY A 1 93 ? 6.723 9.741 5.175 1.00 83.25 93 GLY A CA 1
ATOM 713 C C . GLY A 1 93 ? 5.661 10.725 5.717 1.00 83.25 93 GLY A C 1
ATOM 714 O O . GLY A 1 93 ? 4.526 10.384 6.054 1.00 83.25 93 GLY A O 1
ATOM 715 N N . ASN A 1 94 ? 5.993 12.023 5.736 1.00 85.50 94 ASN A N 1
ATOM 716 C CA . ASN A 1 94 ? 5.113 13.080 6.275 1.00 85.50 94 ASN A CA 1
ATOM 717 C C . ASN A 1 94 ? 3.727 13.157 5.602 1.00 85.50 94 ASN A C 1
ATOM 719 O O . ASN A 1 94 ? 2.732 13.491 6.251 1.00 85.50 94 ASN A O 1
ATOM 723 N N . LEU A 1 95 ? 3.652 12.882 4.295 1.00 86.25 95 LEU A N 1
ATOM 724 C CA . LEU A 1 95 ? 2.385 12.891 3.555 1.00 86.25 95 LEU A CA 1
ATOM 725 C C . LEU A 1 95 ? 1.485 11.724 3.969 1.00 86.25 95 LEU A C 1
ATOM 727 O O . LEU A 1 95 ? 0.289 11.938 4.172 1.00 86.25 95 LEU A O 1
ATOM 731 N N . HIS A 1 96 ? 2.068 10.540 4.165 1.00 86.56 96 HIS A N 1
ATOM 732 C CA . HIS A 1 96 ? 1.373 9.361 4.671 1.00 86.56 96 HIS A CA 1
ATOM 733 C C . HIS A 1 96 ? 0.737 9.655 6.036 1.00 86.56 96 HIS A C 1
ATOM 735 O O . HIS A 1 96 ? -0.479 9.549 6.207 1.00 86.56 96 HIS A O 1
ATOM 741 N N . ALA A 1 97 ? 1.541 10.169 6.972 1.00 85.44 97 ALA A N 1
ATOM 742 C CA . ALA A 1 97 ? 1.092 10.536 8.312 1.00 85.44 97 ALA A CA 1
ATOM 743 C C . ALA A 1 97 ? -0.081 11.535 8.299 1.00 85.44 97 ALA A C 1
ATOM 745 O O . ALA A 1 97 ? -1.030 11.407 9.077 1.00 85.44 97 ALA A O 1
ATOM 746 N N . LYS A 1 98 ? -0.042 12.526 7.400 1.00 89.50 98 LYS A N 1
ATOM 747 C CA . LYS A 1 98 ? -1.138 13.488 7.231 1.00 89.50 98 LYS A CA 1
ATOM 748 C C . LYS A 1 98 ? -2.405 12.820 6.691 1.00 89.50 98 LYS A C 1
ATOM 750 O O . LYS A 1 98 ? -3.496 13.148 7.153 1.00 89.50 98 LYS A O 1
ATOM 755 N N . GLY A 1 99 ? -2.270 11.903 5.733 1.00 90.44 99 GLY A N 1
ATOM 756 C CA . GLY A 1 99 ? -3.387 11.124 5.194 1.00 90.44 99 GLY A CA 1
ATOM 757 C C . GLY A 1 99 ? -4.106 10.327 6.282 1.00 90.44 99 GLY A C 1
ATOM 758 O O . GLY A 1 99 ? -5.329 10.416 6.397 1.00 90.44 99 GLY A O 1
ATOM 759 N N . MET A 1 100 ? -3.342 9.655 7.147 1.00 88.44 100 MET A N 1
ATOM 760 C CA . MET A 1 100 ? -3.880 8.910 8.291 1.00 88.44 100 MET A CA 1
ATOM 761 C C . MET A 1 100 ? -4.656 9.806 9.260 1.00 88.44 100 MET A C 1
ATOM 763 O O . MET A 1 100 ? -5.777 9.478 9.640 1.00 88.44 100 MET A O 1
ATOM 767 N N . MET A 1 101 ? -4.124 10.989 9.586 1.00 88.62 101 MET A N 1
ATOM 768 C CA . MET A 1 101 ? -4.824 11.962 10.438 1.00 88.62 101 MET A CA 1
ATOM 769 C C . MET A 1 101 ? -6.146 12.446 9.822 1.00 88.62 101 MET A C 1
ATOM 771 O O . MET A 1 101 ? -7.140 12.603 10.531 1.00 88.62 101 MET A O 1
ATOM 775 N N . ILE A 1 102 ? -6.178 12.678 8.504 1.00 92.12 102 ILE A N 1
ATOM 776 C CA . ILE A 1 102 ? -7.406 13.074 7.794 1.00 92.12 102 ILE A CA 1
ATOM 777 C C . ILE A 1 102 ? -8.436 11.942 7.843 1.00 92.12 102 ILE A C 1
ATOM 779 O O . ILE A 1 102 ? -9.608 12.195 8.126 1.00 92.12 102 ILE A O 1
ATOM 783 N N . MET A 1 103 ? -8.006 10.704 7.595 1.00 90.19 103 MET A N 1
ATOM 784 C CA . MET A 1 103 ? -8.876 9.530 7.650 1.00 90.19 103 MET A CA 1
ATOM 785 C C . MET A 1 103 ? -9.451 9.321 9.055 1.00 90.19 103 MET A C 1
ATOM 787 O O . MET A 1 103 ? -10.657 9.122 9.187 1.00 90.19 103 MET A O 1
ATOM 791 N N . GLN A 1 104 ? -8.628 9.437 10.100 1.00 87.81 104 GLN A N 1
ATOM 792 C CA . GLN A 1 104 ? -9.077 9.325 11.489 1.00 87.81 104 GLN A CA 1
ATOM 793 C C . GLN A 1 104 ? -10.121 10.399 11.826 1.00 87.81 104 GLN A C 1
ATOM 795 O O . GLN A 1 104 ? -11.178 10.085 12.372 1.00 87.81 104 GLN A O 1
ATOM 800 N N . ALA A 1 105 ? -9.874 11.657 11.442 1.00 87.81 105 ALA A N 1
ATOM 801 C CA . ALA A 1 105 ? -10.836 12.741 11.643 1.00 87.81 105 ALA A CA 1
ATOM 802 C C . ALA A 1 105 ? -12.158 12.489 10.896 1.00 87.81 105 ALA A C 1
ATOM 804 O O . ALA A 1 105 ? -13.239 12.721 11.445 1.00 87.81 105 ALA A O 1
ATOM 805 N N . PHE A 1 106 ? -12.079 11.981 9.662 1.00 89.62 106 PHE A N 1
ATOM 806 C CA . PHE A 1 106 ? -13.254 11.594 8.888 1.00 89.62 106 PHE A CA 1
ATOM 807 C C . PHE A 1 106 ? -14.036 10.471 9.571 1.00 89.62 106 PHE A C 1
ATOM 809 O O . PHE A 1 106 ? -15.246 10.604 9.731 1.00 89.62 106 PHE A O 1
ATOM 816 N N . LEU A 1 107 ? -13.369 9.400 10.010 1.00 86.75 107 LEU A N 1
ATOM 817 C CA . LEU A 1 107 ? -14.015 8.252 10.642 1.00 86.75 107 LEU A CA 1
ATOM 818 C C . LEU A 1 107 ? -14.763 8.669 11.914 1.00 86.75 107 LEU A C 1
ATOM 820 O O . LEU A 1 107 ? -15.947 8.363 12.061 1.00 86.75 107 LEU A O 1
ATOM 824 N N . SER A 1 108 ? -14.110 9.449 12.778 1.00 84.31 108 SER A N 1
ATOM 825 C CA . SER A 1 108 ? -14.724 9.991 13.994 1.00 84.31 108 SER A CA 1
ATOM 826 C C . SER A 1 108 ? -15.957 10.847 13.692 1.00 84.31 108 SER A C 1
ATOM 828 O O . SER A 1 108 ? -16.958 10.766 14.402 1.00 84.31 108 SER A O 1
ATOM 830 N N . SER A 1 109 ? -15.928 11.641 12.615 1.00 86.69 109 SER A N 1
ATOM 831 C CA . SER A 1 109 ? -17.077 12.456 12.200 1.00 86.69 109 SER A CA 1
ATOM 832 C C . SER A 1 109 ? -18.199 11.628 11.558 1.00 86.69 109 SER A C 1
ATOM 834 O O . SER A 1 109 ? -19.379 11.889 11.804 1.00 86.69 109 SER A O 1
ATOM 836 N N . ALA A 1 110 ? -17.849 10.635 10.740 1.00 89.44 110 ALA A N 1
ATOM 837 C CA . ALA A 1 110 ? -18.792 9.839 9.963 1.00 89.44 110 ALA A CA 1
ATOM 838 C C . ALA A 1 110 ? -19.608 8.871 10.830 1.00 89.44 110 ALA A C 1
ATOM 840 O O . ALA A 1 110 ? -20.785 8.648 10.540 1.00 89.44 110 ALA A O 1
ATOM 841 N N . LEU A 1 111 ? -19.010 8.331 11.899 1.00 85.75 111 L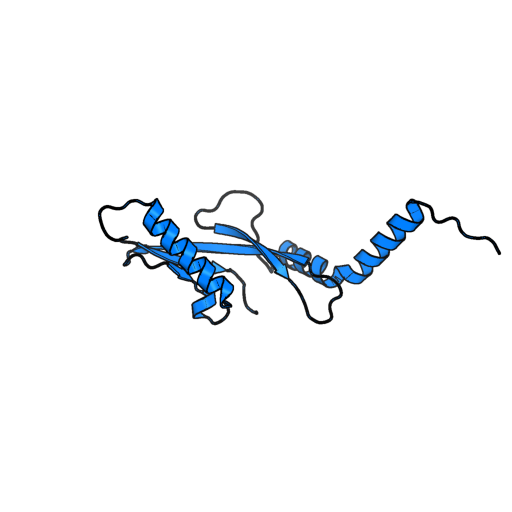EU A N 1
ATOM 842 C CA . LEU A 1 111 ? -19.666 7.365 12.786 1.00 85.75 111 LEU A CA 1
ATOM 843 C C . LEU A 1 111 ? -20.731 7.988 13.701 1.00 85.75 111 LEU A C 1
ATOM 845 O O . LEU A 1 111 ? -21.585 7.253 14.189 1.00 85.75 111 LEU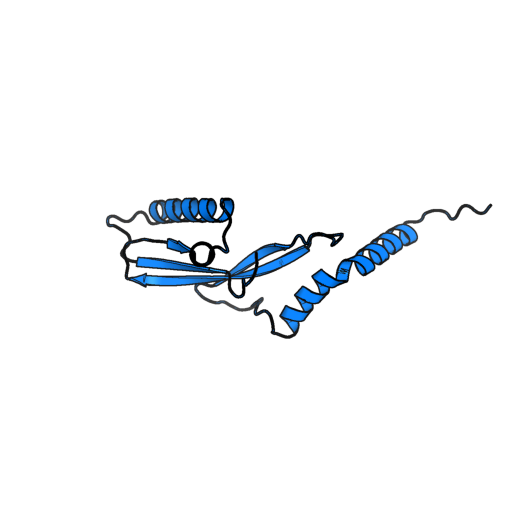 A O 1
ATOM 849 N N . LYS A 1 112 ? -20.722 9.319 13.892 1.00 84.12 112 LYS A N 1
ATOM 850 C CA . LYS A 1 112 ? -21.739 10.080 14.653 1.00 84.12 112 LYS A CA 1
ATOM 851 C C . LYS A 1 112 ? -22.095 9.441 16.001 1.00 84.12 112 LYS A C 1
ATOM 853 O O . LYS A 1 112 ? -23.265 9.233 16.308 1.00 84.12 112 LYS A O 1
ATOM 858 N N . LEU A 1 113 ? -21.076 9.090 16.773 1.00 79.31 113 LEU A N 1
ATOM 859 C CA . LEU A 1 113 ? -21.267 8.428 18.056 1.00 79.31 113 LEU A CA 1
ATOM 860 C C . LEU A 1 113 ? -21.601 9.451 19.143 1.00 79.31 113 LEU A C 1
ATOM 862 O O . LEU A 1 113 ? -21.036 10.544 19.165 1.00 79.31 113 LEU A O 1
ATOM 866 N N . ASP A 1 114 ? -22.497 9.071 20.052 1.00 79.31 114 ASP A N 1
ATOM 867 C CA . ASP A 1 114 ? -22.839 9.868 21.237 1.00 79.31 114 ASP A CA 1
ATOM 868 C C . ASP A 1 114 ? -21.742 9.799 22.319 1.00 79.31 114 ASP A C 1
ATOM 870 O O . ASP A 1 114 ? -21.647 10.682 23.171 1.00 79.31 114 ASP A O 1
ATOM 874 N N . GLU A 1 115 ? -20.889 8.770 22.262 1.00 78.44 115 GLU A N 1
ATOM 875 C CA . GLU A 1 115 ? -19.765 8.532 23.173 1.00 78.44 115 GLU A CA 1
ATOM 876 C C . GLU A 1 115 ? -18.449 8.300 22.401 1.00 78.44 115 GLU A C 1
ATOM 878 O O . GLU A 1 115 ? -18.489 7.972 21.210 1.00 78.44 115 GLU A O 1
ATOM 883 N N . PRO A 1 116 ? -17.271 8.466 23.043 1.00 75.56 116 PRO A N 1
ATOM 884 C CA . PRO A 1 116 ? -15.983 8.160 22.422 1.00 75.56 116 PRO A CA 1
ATOM 885 C C . PRO A 1 116 ? -15.932 6.736 21.855 1.00 75.56 116 PRO A C 1
ATOM 887 O O . PRO A 1 116 ? -16.522 5.813 22.412 1.00 75.56 116 PRO A O 1
ATOM 890 N N . LEU A 1 117 ? -15.195 6.557 20.756 1.00 77.75 117 LEU A N 1
ATOM 891 C CA . LEU A 1 117 ? -14.995 5.259 20.110 1.00 77.75 117 LEU A CA 1
ATOM 892 C C . LEU A 1 117 ? -14.430 4.234 21.114 1.00 77.75 117 LEU A C 1
ATOM 894 O O . LEU A 1 117 ? -13.291 4.393 21.543 1.00 77.75 117 LEU A O 1
ATOM 898 N N . PRO A 1 118 ? -15.159 3.149 21.447 1.00 83.56 118 PRO A N 1
ATOM 899 C CA . PRO A 1 118 ? -14.669 2.131 22.381 1.00 83.56 118 PRO A CA 1
ATOM 900 C C . PRO A 1 118 ? -13.734 1.113 21.701 1.00 83.56 118 PRO A C 1
ATOM 902 O O . PRO A 1 118 ? -13.473 0.031 22.234 1.00 83.56 118 PRO A O 1
ATOM 905 N N . TYR A 1 119 ? -13.264 1.431 20.495 1.00 86.31 119 TYR A N 1
ATOM 906 C CA . TYR A 1 119 ? -12.446 0.568 19.662 1.00 86.31 119 TYR A CA 1
ATOM 907 C C . TYR A 1 119 ? -11.279 1.354 19.091 1.00 86.31 119 TYR A C 1
ATOM 909 O O . TYR A 1 119 ? -11.458 2.490 18.659 1.00 86.31 119 TYR A O 1
ATOM 917 N N . SER A 1 120 ? -10.121 0.715 19.021 1.00 90.25 120 SER A N 1
ATOM 918 C CA . SER A 1 120 ? -8.970 1.211 18.277 1.00 90.25 120 SER A CA 1
ATOM 919 C C . SER A 1 120 ? -8.748 0.333 17.047 1.00 90.25 120 SER A C 1
ATOM 921 O O . SER A 1 120 ? -9.130 -0.844 17.023 1.00 90.25 120 SER A O 1
ATOM 923 N N . ALA A 1 121 ? -8.142 0.914 16.017 1.00 91.31 121 ALA A N 1
ATOM 924 C CA . ALA A 1 121 ? -7.785 0.218 14.789 1.00 91.31 121 ALA A CA 1
ATOM 925 C C . ALA A 1 121 ? -6.266 0.220 14.581 1.00 91.31 121 ALA A C 1
ATOM 927 O O . ALA A 1 121 ? -5.567 1.160 14.965 1.00 91.31 121 ALA A O 1
ATOM 928 N N . SER A 1 122 ? -5.754 -0.829 13.947 1.00 92.81 122 SER A N 1
ATOM 929 C CA . SER A 1 122 ? -4.373 -0.900 13.472 1.00 92.81 122 SER A CA 1
ATOM 930 C C . SER A 1 122 ? -4.381 -1.182 11.982 1.00 92.81 122 SER A C 1
ATOM 932 O O . SER A 1 122 ? -4.953 -2.187 11.559 1.00 92.81 122 SER A O 1
ATOM 934 N N . ILE A 1 123 ? -3.751 -0.298 11.213 1.00 93.19 123 ILE A N 1
ATOM 935 C CA . ILE A 1 123 ? -3.619 -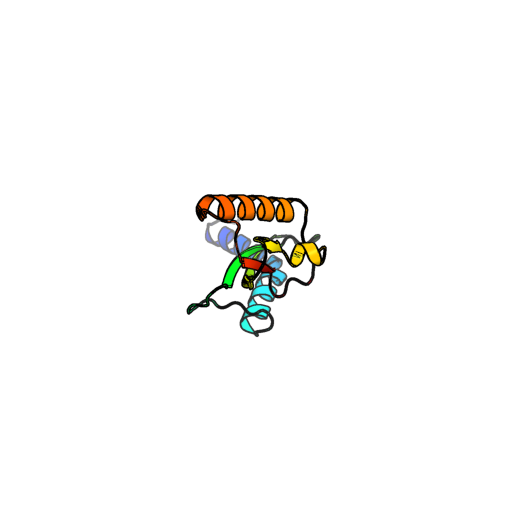0.389 9.760 1.00 93.19 123 ILE A CA 1
ATOM 936 C C . ILE A 1 123 ? -2.165 -0.715 9.421 1.00 93.19 123 ILE A C 1
ATOM 938 O O . ILE A 1 123 ? -1.246 -0.139 10.010 1.00 93.19 123 ILE A O 1
ATOM 942 N N . VAL A 1 124 ? -1.973 -1.659 8.500 1.00 92.19 124 VAL A N 1
ATOM 943 C CA . VAL A 1 124 ? -0.656 -2.168 8.093 1.00 92.19 124 VAL A CA 1
ATOM 944 C C . VAL A 1 124 ? -0.581 -2.244 6.577 1.00 92.19 124 VAL A C 1
ATOM 946 O O . VAL A 1 124 ? -1.522 -2.720 5.939 1.00 92.19 124 VAL A O 1
ATOM 949 N N . PHE A 1 125 ? 0.546 -1.815 6.012 1.00 91.06 125 PHE A N 1
ATOM 950 C CA . PHE A 1 125 ? 0.915 -2.128 4.637 1.00 91.06 125 PHE A CA 1
ATOM 951 C C . PHE A 1 125 ? 1.721 -3.424 4.683 1.00 91.06 125 PHE A C 1
ATOM 953 O O . PHE A 1 125 ? 2.857 -3.479 5.146 1.00 91.06 125 PHE A O 1
ATOM 960 N N . GLU A 1 126 ? 1.082 -4.520 4.296 1.00 89.19 126 GLU A N 1
ATOM 961 C CA . GLU A 1 126 ? 1.673 -5.845 4.413 1.00 89.19 126 GLU A CA 1
ATOM 962 C C . GLU A 1 126 ? 2.891 -5.968 3.501 1.00 89.19 126 GLU A C 1
ATOM 964 O O . GLU A 1 126 ? 2.878 -5.520 2.357 1.00 89.19 126 GLU A O 1
ATOM 969 N N . GLN A 1 127 ? 3.929 -6.638 4.006 1.00 81.88 127 GLN A N 1
ATOM 970 C CA . GLN A 1 127 ? 5.160 -6.914 3.260 1.00 81.88 127 GLN A CA 1
ATOM 971 C C . GLN A 1 127 ? 5.888 -5.643 2.753 1.00 81.88 127 GLN A C 1
ATOM 973 O O . GLN A 1 127 ? 6.732 -5.735 1.862 1.00 81.88 127 GLN A O 1
ATOM 978 N N . SER A 1 128 ? 5.611 -4.480 3.360 1.00 73.31 128 SER A N 1
ATOM 979 C CA . SER A 1 128 ? 6.372 -3.235 3.207 1.00 73.31 128 SER A CA 1
ATOM 980 C C . SER A 1 128 ? 7.631 -3.301 4.081 1.00 73.31 128 SER A C 1
ATOM 982 O O . SER A 1 128 ? 7.569 -3.156 5.300 1.00 73.31 128 SER A O 1
ATOM 984 N N . TYR A 1 129 ? 8.784 -3.615 3.482 1.00 67.50 129 TYR A N 1
ATOM 985 C CA . TYR A 1 129 ? 10.057 -3.764 4.213 1.00 67.50 129 TYR A CA 1
ATOM 986 C C . TYR A 1 129 ? 11.077 -2.656 3.923 1.00 67.50 129 TYR A C 1
ATOM 988 O O . TYR A 1 129 ? 12.153 -2.645 4.523 1.00 67.50 129 TYR A O 1
ATOM 996 N N . SER A 1 130 ? 10.767 -1.749 2.998 1.00 57.12 130 SER A N 1
ATOM 997 C CA . SER A 1 130 ? 11.701 -0.729 2.517 1.00 57.12 130 SER A CA 1
ATOM 998 C C . SER A 1 130 ? 10.937 0.469 1.948 1.00 57.12 130 SER A C 1
ATOM 1000 O O . SER A 1 130 ? 10.160 0.284 1.014 1.00 57.12 130 SER A O 1
ATOM 1002 N N . GLU A 1 131 ? 11.213 1.666 2.476 1.00 52.56 131 GLU A N 1
ATOM 1003 C CA . GLU A 1 131 ? 11.038 2.970 1.805 1.00 52.56 131 GLU A CA 1
ATOM 1004 C C . GLU A 1 131 ? 12.426 3.542 1.466 1.00 52.56 131 GLU A C 1
ATOM 1006 O O . GLU A 1 131 ? 13.347 3.409 2.310 1.00 52.56 131 GLU A O 1
#

Sequence (131 aa):
SDGQTLDYESLDKAIDDKYYRESYLPQRAVYDILDGQVIIETTGEQVGQINGLTVIDMAGHPVSYGEPARISCVIHFGDGDVSDVERKAELGGNLHAKGMMIMQAFLSSALKLDEPLPYSASIVFEQSYSE

Radius of gyration: 21.63 Å; chains: 1; bounding box: 42×31×74 Å